Protein AF-A0A1J3G6L2-F1 (afdb_monomer_lite)

Sequence (114 aa):
SGSYSSSSSSSSHVDCWGYNMTRNFVFEKQIHSLSAGSEFNCGLSSKDKSVFCWGDENSSQVISLIPKETKFQKIAAGGYHVCGILDGLDSRVLCWGKSLEFEEEISGSPTPEK

Structure (mmCIF, N/CA/C/O backbone):
data_AF-A0A1J3G6L2-F1
#
_entry.id   AF-A0A1J3G6L2-F1
#
loop_
_atom_site.group_PDB
_atom_site.id
_atom_site.type_symbol
_atom_site.label_atom_id
_atom_site.label_alt_id
_atom_site.label_comp_id
_atom_site.label_asym_id
_atom_site.label_entity_id
_atom_site.label_seq_id
_atom_site.pdbx_PDB_ins_code
_atom_site.Cartn_x
_atom_site.Cartn_y
_atom_site.Cartn_z
_atom_site.occupancy
_atom_site.B_iso_or_equiv
_atom_site.auth_seq_id
_atom_site.auth_comp_id
_atom_site.auth_asym_id
_atom_site.auth_atom_id
_atom_site.pdbx_PDB_model_num
ATOM 1 N N . SER A 1 1 ? 14.188 -11.409 39.644 1.00 41.47 1 SER A N 1
ATOM 2 C CA . SER A 1 1 ? 12.903 -11.301 38.926 1.00 41.47 1 SER A CA 1
ATOM 3 C C . SER A 1 1 ? 13.152 -10.577 37.613 1.00 41.47 1 SER A C 1
ATOM 5 O O . SER A 1 1 ? 13.251 -9.360 37.597 1.00 41.47 1 SER A O 1
ATOM 7 N N . GLY A 1 2 ? 13.384 -11.324 36.531 1.00 42.31 2 GLY A N 1
ATOM 8 C CA . GLY A 1 2 ? 13.575 -10.750 35.198 1.00 42.31 2 GLY A CA 1
ATOM 9 C C . GLY A 1 2 ? 12.234 -10.651 34.485 1.00 42.31 2 GLY A C 1
ATOM 10 O O . GLY A 1 2 ? 11.610 -11.674 34.220 1.00 42.31 2 GLY A O 1
ATOM 11 N N . SER A 1 3 ? 11.781 -9.433 34.208 1.00 49.91 3 SER A N 1
ATOM 12 C CA . SER A 1 3 ? 10.605 -9.187 33.378 1.00 49.91 3 SER A CA 1
ATOM 13 C C . SER A 1 3 ? 11.034 -9.241 31.913 1.00 49.91 3 SER A C 1
ATOM 15 O O . SER A 1 3 ? 11.607 -8.283 31.400 1.00 49.91 3 SER A O 1
ATOM 17 N N . TYR A 1 4 ? 10.786 -10.361 31.232 1.00 51.59 4 TYR A N 1
ATOM 18 C CA . TYR A 1 4 ? 10.820 -10.388 29.771 1.00 51.59 4 TYR A CA 1
ATOM 19 C C . TYR A 1 4 ? 9.570 -9.670 29.262 1.00 51.59 4 TYR A C 1
ATOM 21 O O . TYR A 1 4 ? 8.511 -10.270 29.100 1.00 51.59 4 TYR A O 1
ATOM 29 N N . SER A 1 5 ? 9.682 -8.364 29.036 1.00 56.00 5 SER A N 1
ATOM 30 C CA . SER A 1 5 ? 8.692 -7.618 28.264 1.00 56.00 5 SER A CA 1
ATOM 31 C C . SER A 1 5 ? 8.854 -8.001 26.796 1.00 56.00 5 SER A C 1
ATOM 33 O O . SER A 1 5 ? 9.539 -7.322 26.034 1.00 56.00 5 SER A O 1
ATOM 35 N N . SER A 1 6 ? 8.262 -9.121 26.389 1.00 57.16 6 SER A N 1
ATOM 36 C CA . SER A 1 6 ? 8.082 -9.437 24.976 1.00 57.16 6 SER A CA 1
ATOM 37 C C . SER A 1 6 ? 7.008 -8.506 24.416 1.00 57.16 6 SER A C 1
ATOM 39 O O . SER A 1 6 ? 5.834 -8.868 24.340 1.00 57.16 6 SER A O 1
ATOM 41 N N . SER A 1 7 ? 7.395 -7.281 24.052 1.00 59.19 7 SER A N 1
ATOM 42 C CA . SER A 1 7 ? 6.610 -6.484 23.110 1.00 59.19 7 SER A CA 1
ATOM 43 C C . SER A 1 7 ? 6.584 -7.269 21.807 1.00 59.19 7 SER A C 1
ATOM 45 O O . SER A 1 7 ? 7.561 -7.272 21.064 1.00 59.19 7 SER A O 1
ATOM 47 N N . SER A 1 8 ? 5.500 -8.003 21.557 1.00 62.50 8 SER A N 1
ATOM 48 C CA . SER A 1 8 ? 5.296 -8.683 20.285 1.00 62.50 8 SER A CA 1
ATOM 49 C C . SER A 1 8 ? 5.053 -7.620 19.213 1.00 62.50 8 SER A C 1
ATOM 51 O O . SER A 1 8 ? 3.910 -7.243 18.935 1.00 62.50 8 SER A O 1
ATOM 53 N N . SER A 1 9 ? 6.129 -7.089 18.639 1.00 68.69 9 SER A N 1
ATOM 54 C CA . SER A 1 9 ? 6.057 -6.305 17.411 1.00 68.69 9 SER A CA 1
ATOM 55 C C . SER A 1 9 ? 5.435 -7.204 16.352 1.00 68.69 9 SER A C 1
ATOM 57 O O . SER A 1 9 ? 6.030 -8.189 15.926 1.00 68.69 9 SER A O 1
ATOM 59 N N . SER A 1 10 ? 4.175 -6.944 16.013 1.00 85.12 10 SER A N 1
ATOM 60 C CA . SER A 1 10 ? 3.487 -7.722 14.992 1.00 85.12 10 SER A CA 1
ATOM 61 C C . SER A 1 10 ? 3.882 -7.175 13.627 1.00 85.12 10 SER A C 1
ATOM 63 O O . SER A 1 10 ? 3.373 -6.128 13.224 1.00 85.12 10 SER A O 1
ATOM 65 N N . SER A 1 11 ? 4.792 -7.863 12.943 1.00 91.56 11 SER A N 1
ATOM 66 C CA . SER A 1 11 ? 5.201 -7.533 11.581 1.00 91.56 11 SER A CA 1
ATOM 67 C C . SER A 1 11 ? 4.454 -8.380 10.547 1.00 91.56 11 SER A C 1
ATOM 69 O O . SER A 1 11 ? 3.873 -9.420 10.862 1.00 91.56 11 SER A O 1
ATOM 71 N N . SER A 1 12 ? 4.419 -7.910 9.304 1.00 94.94 12 SER A N 1
ATOM 72 C CA . SER A 1 12 ? 3.896 -8.642 8.147 1.00 94.94 12 SER A CA 1
ATOM 73 C C . SER A 1 12 ? 4.944 -8.672 7.044 1.00 94.94 12 SER A C 1
ATOM 75 O O . SER A 1 12 ? 5.493 -7.631 6.682 1.00 94.94 12 SER A O 1
ATOM 77 N N . HIS A 1 13 ? 5.204 -9.867 6.515 1.00 95.88 13 HIS A N 1
ATOM 78 C CA . HIS A 1 13 ? 6.062 -10.093 5.356 1.00 95.88 13 HIS A CA 1
ATOM 79 C C . HIS A 1 13 ? 5.198 -10.183 4.099 1.00 95.88 13 HIS A C 1
ATOM 81 O O . HIS A 1 13 ? 4.211 -10.920 4.083 1.00 95.88 13 HIS A O 1
ATOM 87 N N . VAL A 1 14 ? 5.553 -9.424 3.068 1.00 95.19 14 VAL A N 1
ATOM 88 C CA . VAL A 1 14 ? 4.844 -9.398 1.788 1.00 95.19 14 VAL A CA 1
ATOM 89 C C . VAL A 1 14 ? 5.834 -9.702 0.678 1.00 95.19 14 VAL A C 1
ATOM 91 O O . VAL A 1 14 ? 6.771 -8.935 0.462 1.00 95.19 14 VAL A O 1
ATOM 94 N N . ASP A 1 15 ? 5.588 -10.797 -0.033 1.00 95.00 15 ASP A N 1
ATOM 95 C CA . ASP A 1 15 ? 6.337 -11.186 -1.222 1.00 95.00 15 ASP A CA 1
ATOM 96 C C . ASP A 1 15 ? 5.535 -10.828 -2.474 1.00 95.00 15 ASP A C 1
ATOM 98 O O . ASP A 1 15 ? 4.465 -11.393 -2.727 1.00 95.00 15 ASP A O 1
ATOM 102 N N . CYS A 1 16 ? 6.040 -9.865 -3.245 1.00 92.06 16 CYS A N 1
ATOM 103 C CA . CYS A 1 16 ? 5.447 -9.455 -4.511 1.00 92.06 16 CYS A CA 1
ATOM 104 C C . CYS A 1 16 ? 6.182 -10.121 -5.679 1.00 92.06 16 CYS A C 1
ATOM 106 O O . CYS A 1 16 ? 7.411 -10.204 -5.686 1.00 92.06 16 CYS A O 1
ATOM 108 N N . TRP A 1 17 ? 5.431 -10.528 -6.703 1.00 91.19 17 TRP A N 1
ATOM 109 C CA . TRP A 1 17 ? 5.943 -11.160 -7.923 1.00 91.19 17 TRP A CA 1
ATOM 110 C C . TRP A 1 17 ? 5.280 -10.525 -9.148 1.00 91.19 17 TRP A C 1
ATOM 112 O O . TRP A 1 17 ? 4.117 -10.133 -9.080 1.00 91.19 17 TRP A O 1
ATOM 122 N N . GLY A 1 18 ? 5.990 -10.461 -10.277 1.00 84.88 18 GLY A N 1
ATOM 123 C CA . GLY A 1 18 ? 5.461 -9.938 -11.542 1.00 84.88 18 GLY A CA 1
ATOM 124 C C . GLY A 1 18 ? 6.332 -8.847 -12.166 1.00 84.88 18 GLY A C 1
ATOM 125 O O . GLY A 1 18 ? 7.447 -8.579 -11.706 1.00 84.88 18 GLY A O 1
ATOM 126 N N . TYR A 1 19 ? 5.830 -8.239 -13.245 1.00 78.31 19 TYR A N 1
ATOM 127 C CA . TYR A 1 19 ? 6.568 -7.249 -14.030 1.00 78.31 19 TYR A CA 1
ATOM 128 C C . TYR A 1 19 ? 6.954 -6.039 -13.174 1.00 78.31 19 TYR A C 1
ATOM 130 O O . TYR A 1 19 ? 6.089 -5.395 -12.595 1.00 78.31 19 TYR A O 1
ATOM 138 N N . ASN A 1 20 ? 8.259 -5.770 -13.071 1.00 75.50 20 ASN A N 1
ATOM 139 C CA . ASN A 1 20 ? 8.854 -4.619 -12.378 1.00 75.50 20 ASN A CA 1
ATOM 140 C C . ASN A 1 20 ? 8.464 -4.414 -10.892 1.00 75.50 20 ASN A C 1
ATOM 142 O O . ASN A 1 20 ? 8.853 -3.427 -10.278 1.00 75.50 20 ASN A O 1
ATOM 146 N N . MET A 1 21 ? 7.750 -5.371 -10.295 1.00 74.62 21 MET A N 1
ATOM 147 C CA . MET A 1 21 ? 7.213 -5.303 -8.929 1.00 74.62 21 MET A CA 1
ATOM 148 C C . MET A 1 21 ? 7.673 -6.482 -8.061 1.00 74.62 21 MET A C 1
ATOM 150 O O . MET A 1 21 ? 7.202 -6.650 -6.937 1.00 74.62 21 MET A O 1
ATOM 154 N N . THR A 1 22 ? 8.605 -7.303 -8.566 1.00 89.12 22 THR A N 1
ATOM 155 C CA . THR A 1 22 ? 9.151 -8.444 -7.821 1.00 89.12 22 THR A CA 1
ATOM 156 C C . THR A 1 22 ? 10.082 -7.954 -6.714 1.00 89.12 22 THR A C 1
ATOM 158 O O . THR A 1 22 ? 11.221 -7.562 -6.976 1.00 89.12 22 THR A O 1
ATOM 161 N N . ARG A 1 23 ? 9.578 -7.926 -5.477 1.00 91.19 23 ARG A N 1
ATOM 162 C CA . ARG A 1 23 ? 10.292 -7.424 -4.298 1.00 91.19 23 ARG A CA 1
ATOM 163 C C . ARG A 1 23 ? 9.603 -7.871 -3.009 1.00 91.19 23 ARG A C 1
ATOM 165 O O . ARG A 1 23 ? 8.385 -8.020 -2.975 1.00 91.19 23 ARG A O 1
ATOM 172 N N . ASN A 1 24 ? 10.387 -7.975 -1.939 1.00 93.69 24 ASN A N 1
ATOM 173 C CA . ASN A 1 24 ? 9.891 -8.317 -0.611 1.00 93.69 24 ASN A CA 1
ATOM 174 C C . ASN A 1 24 ? 9.804 -7.062 0.262 1.00 93.69 24 ASN A C 1
ATOM 176 O O . ASN A 1 24 ? 10.686 -6.194 0.218 1.00 93.69 24 ASN A O 1
ATOM 180 N N . PHE A 1 25 ? 8.758 -6.987 1.077 1.00 93.94 25 PHE A N 1
ATOM 181 C CA . PHE A 1 25 ? 8.514 -5.892 2.008 1.00 93.94 25 PHE A CA 1
ATOM 182 C C . PHE A 1 25 ? 8.231 -6.439 3.404 1.00 93.94 25 PH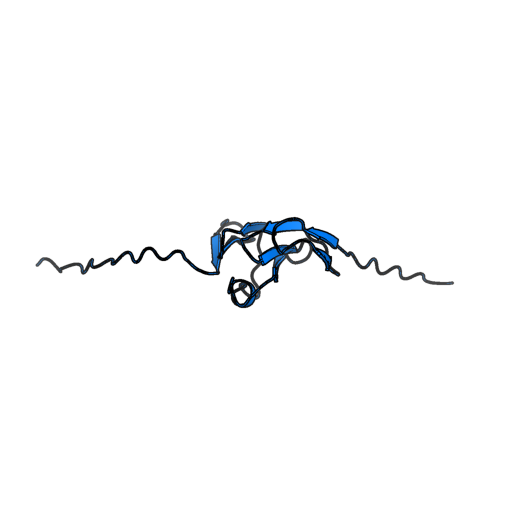E A C 1
ATOM 184 O O . PHE A 1 25 ? 7.499 -7.413 3.572 1.00 93.94 25 PHE A O 1
ATOM 191 N N . VAL A 1 26 ? 8.788 -5.775 4.415 1.00 94.75 26 VAL A N 1
ATOM 192 C CA . VAL A 1 26 ? 8.468 -6.025 5.821 1.00 94.75 26 VAL A CA 1
ATOM 193 C C . VAL A 1 26 ? 7.802 -4.779 6.369 1.00 94.75 26 VAL A C 1
ATOM 195 O O . VAL A 1 26 ? 8.363 -3.685 6.308 1.00 94.75 26 VAL A O 1
ATOM 198 N N . PHE A 1 27 ? 6.596 -4.947 6.895 1.00 94.56 27 PHE A N 1
ATOM 199 C CA . PHE A 1 27 ? 5.850 -3.882 7.542 1.00 94.56 27 PHE A CA 1
ATOM 200 C C . PHE A 1 27 ? 5.774 -4.160 9.037 1.00 94.56 27 PHE A C 1
ATOM 202 O O . PHE A 1 27 ? 5.307 -5.220 9.442 1.00 94.56 27 PHE A O 1
ATOM 209 N N . GLU A 1 28 ? 6.150 -3.187 9.864 1.00 92.88 28 GLU A N 1
ATOM 210 C CA . GLU A 1 28 ? 6.019 -3.236 11.332 1.00 92.88 28 GLU A CA 1
ATOM 211 C C . GLU A 1 28 ? 4.561 -3.003 11.790 1.00 92.88 28 GLU A C 1
ATOM 213 O O . GLU A 1 28 ? 4.266 -2.203 12.680 1.00 92.88 28 GLU A O 1
ATOM 218 N N . LYS A 1 29 ? 3.611 -3.644 11.105 1.00 90.50 29 LYS A N 1
ATOM 219 C CA . LYS A 1 29 ? 2.173 -3.642 11.391 1.00 90.50 29 LYS A CA 1
ATOM 220 C C . LYS A 1 29 ? 1.535 -4.914 10.834 1.00 90.50 29 LYS A C 1
ATOM 222 O O . LYS A 1 29 ? 2.037 -5.488 9.871 1.00 90.50 29 LYS A O 1
ATOM 227 N N . GLN A 1 30 ? 0.398 -5.324 11.399 1.00 95.06 30 GLN A N 1
ATOM 228 C CA . GLN A 1 30 ? -0.391 -6.429 10.846 1.00 95.06 30 GLN A CA 1
ATOM 229 C C . GLN A 1 30 ? -1.232 -5.978 9.659 1.00 95.06 30 GLN A C 1
ATOM 231 O O . GLN A 1 30 ? -1.995 -5.011 9.756 1.00 95.06 30 GLN A O 1
ATOM 236 N N . ILE A 1 31 ? -1.131 -6.729 8.572 1.00 95.88 31 ILE A N 1
ATOM 237 C CA . ILE A 1 31 ? -1.914 -6.528 7.358 1.00 95.88 31 ILE A CA 1
ATOM 238 C C . ILE A 1 31 ? -3.134 -7.446 7.392 1.00 95.88 31 ILE A C 1
ATOM 240 O O . ILE A 1 31 ? -3.008 -8.653 7.570 1.00 95.88 31 ILE A O 1
ATOM 244 N N . HIS A 1 32 ? -4.316 -6.862 7.213 1.00 96.75 32 HIS A N 1
ATOM 245 C CA . HIS A 1 32 ? -5.584 -7.580 7.114 1.00 96.75 32 HIS A CA 1
ATOM 246 C C . HIS A 1 32 ? -5.826 -8.095 5.697 1.00 96.75 32 HIS A C 1
ATOM 248 O O . HIS A 1 32 ? -6.282 -9.216 5.500 1.00 96.75 32 HIS A O 1
ATOM 254 N N . SER A 1 33 ? -5.551 -7.251 4.702 1.00 97.75 33 SER A N 1
ATOM 255 C CA . SER A 1 33 ? -5.722 -7.578 3.287 1.00 97.75 33 SER A CA 1
ATOM 256 C C . SER A 1 33 ? -4.815 -6.719 2.413 1.00 97.75 33 SER A C 1
ATOM 258 O O . SER A 1 33 ? -4.329 -5.671 2.850 1.00 97.75 33 SER A O 1
ATOM 260 N N . LEU A 1 34 ? -4.596 -7.187 1.186 1.00 97.12 34 LEU A N 1
ATOM 261 C CA . LEU A 1 34 ? -3.778 -6.549 0.162 1.00 97.12 34 LEU A CA 1
ATOM 262 C C . LEU A 1 34 ? -4.598 -6.323 -1.108 1.00 97.12 34 LEU A C 1
ATOM 264 O O . LEU A 1 34 ? -5.529 -7.070 -1.405 1.00 97.12 34 LEU A O 1
ATOM 268 N N . SER A 1 35 ? -4.239 -5.302 -1.872 1.00 97.50 35 SER A N 1
ATOM 269 C CA . SER A 1 35 ? -4.776 -5.030 -3.205 1.00 97.50 35 SER A CA 1
ATOM 270 C C . SER A 1 35 ? -3.664 -4.501 -4.101 1.00 97.50 35 SER A C 1
ATOM 272 O O . SER A 1 35 ? -2.919 -3.615 -3.685 1.00 97.50 35 SER A O 1
ATOM 274 N N . ALA A 1 36 ? -3.555 -5.040 -5.312 1.00 95.12 36 ALA A N 1
ATOM 275 C CA . ALA A 1 36 ? -2.533 -4.665 -6.285 1.00 95.12 36 ALA A CA 1
ATOM 276 C C . ALA A 1 36 ? -3.165 -3.880 -7.442 1.00 95.12 36 ALA A C 1
ATOM 278 O O . ALA A 1 36 ? -4.161 -4.328 -8.009 1.00 95.12 36 ALA A O 1
ATOM 279 N N . GLY A 1 37 ? -2.596 -2.717 -7.756 1.00 93.31 37 GLY A N 1
ATOM 280 C CA . GLY A 1 37 ? -2.876 -1.952 -8.972 1.00 93.31 37 GLY A CA 1
ATOM 281 C C . GLY A 1 37 ? -1.783 -2.160 -10.024 1.00 93.31 37 GLY A C 1
ATOM 282 O O . GLY A 1 37 ? -1.017 -3.118 -9.940 1.00 93.31 37 GLY A O 1
ATOM 283 N N . SER A 1 38 ? -1.687 -1.269 -11.017 1.00 91.88 38 SER A N 1
ATOM 284 C CA . SER A 1 38 ? -0.705 -1.415 -12.107 1.00 91.88 38 SER A CA 1
ATOM 285 C C . SER A 1 38 ? 0.744 -1.238 -11.643 1.00 91.88 38 SER A C 1
ATOM 287 O O . SER A 1 38 ? 1.586 -2.070 -11.947 1.00 91.88 38 SER A O 1
ATOM 289 N N . GLU A 1 39 ? 1.025 -0.177 -10.882 1.00 91.06 39 GLU A N 1
ATOM 290 C CA . GLU A 1 39 ? 2.391 0.200 -10.458 1.00 91.06 39 GLU A CA 1
ATOM 291 C C . GLU A 1 39 ? 2.479 0.438 -8.938 1.00 91.06 39 GLU A C 1
ATOM 293 O O . GLU A 1 39 ? 3.434 1.013 -8.414 1.00 91.06 39 GLU A O 1
ATOM 298 N N . PHE A 1 40 ? 1.448 0.022 -8.200 1.00 94.06 40 PHE A N 1
ATOM 299 C CA . PHE A 1 40 ? 1.355 0.200 -6.756 1.00 94.06 40 PHE A CA 1
ATOM 300 C C . PHE A 1 40 ? 0.601 -0.958 -6.103 1.00 94.06 40 PHE A C 1
ATOM 302 O O . PHE A 1 40 ? -0.158 -1.682 -6.741 1.00 94.06 40 PHE A O 1
ATOM 309 N N . ASN A 1 41 ? 0.787 -1.103 -4.798 1.00 95.69 41 ASN A N 1
ATOM 310 C CA . ASN A 1 41 ? 0.007 -1.980 -3.940 1.00 95.69 41 ASN A CA 1
ATOM 311 C C . ASN A 1 41 ? -0.523 -1.174 -2.759 1.00 95.69 41 ASN A C 1
ATOM 313 O O . ASN A 1 41 ? 0.092 -0.193 -2.342 1.00 95.69 41 ASN A O 1
ATOM 317 N N . CYS A 1 42 ? -1.630 -1.622 -2.186 1.00 97.44 42 CYS A N 1
ATOM 318 C CA . CYS A 1 42 ? -2.180 -1.086 -0.953 1.00 97.44 42 CYS A CA 1
ATOM 319 C C . CYS A 1 42 ? -2.463 -2.209 0.038 1.00 97.44 42 CYS A C 1
ATOM 321 O O . CYS A 1 42 ? -2.881 -3.306 -0.334 1.00 97.44 42 CYS A O 1
ATOM 323 N N . GLY A 1 43 ? -2.258 -1.912 1.315 1.00 97.56 43 GLY A N 1
ATOM 324 C CA . GLY A 1 43 ? -2.583 -2.774 2.435 1.00 97.56 43 GLY A CA 1
ATOM 325 C C . GLY A 1 43 ? -3.604 -2.117 3.351 1.00 97.56 43 GLY A C 1
ATOM 326 O O . GLY A 1 43 ? -3.549 -0.912 3.609 1.00 97.56 43 GLY A O 1
ATOM 327 N N . LEU A 1 44 ? -4.522 -2.930 3.865 1.00 98.19 44 LEU A N 1
ATOM 328 C CA . LEU A 1 44 ? -5.433 -2.553 4.939 1.00 98.19 44 LEU A CA 1
ATOM 329 C C . LEU A 1 44 ? -4.867 -3.054 6.266 1.00 98.19 44 LEU A C 1
ATOM 331 O O . LEU A 1 44 ? -4.593 -4.242 6.415 1.00 98.19 44 LEU A O 1
ATOM 335 N N . SER A 1 45 ? -4.689 -2.165 7.234 1.00 96.50 45 SER A N 1
ATOM 336 C CA . SER A 1 45 ? -4.174 -2.499 8.564 1.00 96.50 45 SER A CA 1
ATOM 337 C C . SER A 1 45 ? -5.228 -3.206 9.423 1.00 96.50 45 SER A C 1
ATOM 339 O O . SER A 1 45 ? -6.341 -2.704 9.589 1.00 96.50 45 SER A O 1
ATOM 341 N N . SER A 1 46 ? -4.867 -4.335 10.044 1.00 94.94 46 SER A N 1
ATOM 342 C CA . SER A 1 46 ? -5.760 -5.079 10.955 1.00 94.94 46 SER A CA 1
ATOM 343 C C . SER A 1 46 ? -6.071 -4.322 12.246 1.00 94.94 46 SER A C 1
ATOM 345 O O . SER A 1 46 ? -7.077 -4.599 12.895 1.00 94.94 46 SER A O 1
ATOM 347 N N . LYS A 1 47 ? -5.198 -3.393 12.657 1.00 92.88 47 LYS A N 1
ATOM 348 C CA . LYS A 1 47 ? -5.277 -2.744 13.973 1.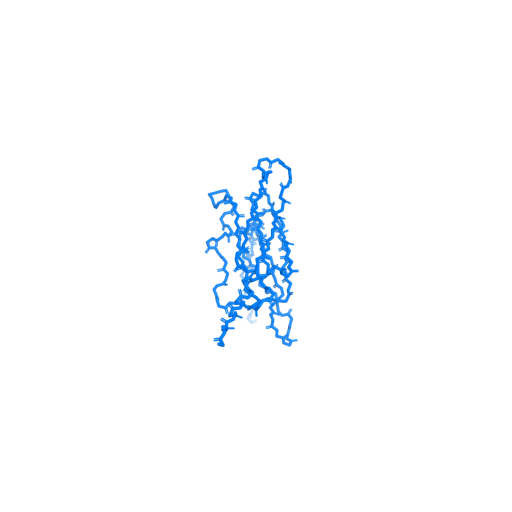00 92.88 47 LYS A CA 1
ATOM 349 C C . LYS A 1 47 ? -6.167 -1.507 13.966 1.00 92.88 47 LYS A C 1
ATOM 351 O O . LYS A 1 47 ? -7.008 -1.342 14.841 1.00 92.88 47 LYS A O 1
ATOM 356 N N . ASP A 1 48 ? -5.936 -0.615 13.012 1.00 94.06 48 ASP A N 1
ATOM 357 C CA . ASP A 1 48 ? -6.569 0.706 12.958 1.00 94.06 48 ASP A CA 1
ATOM 358 C C . ASP A 1 48 ? -7.481 0.887 11.740 1.00 94.06 48 ASP A C 1
ATOM 360 O O . ASP A 1 48 ? -8.112 1.938 11.620 1.00 94.06 48 ASP A O 1
ATOM 364 N N . LYS A 1 49 ? -7.584 -0.137 10.876 1.00 96.38 49 LYS A N 1
ATOM 365 C CA . LYS A 1 49 ? -8.361 -0.118 9.628 1.00 96.38 49 LYS A CA 1
ATOM 366 C C . LYS A 1 49 ? -7.941 0.997 8.663 1.00 96.38 49 LYS A C 1
ATOM 368 O O . LYS A 1 49 ? -8.716 1.384 7.790 1.00 96.38 49 LYS A O 1
ATOM 373 N N . SER A 1 50 ? -6.723 1.517 8.822 1.00 97.00 50 SER A N 1
ATOM 374 C CA . SER A 1 50 ? -6.136 2.495 7.911 1.00 97.00 50 SER A CA 1
ATOM 375 C C . SER A 1 50 ? -5.575 1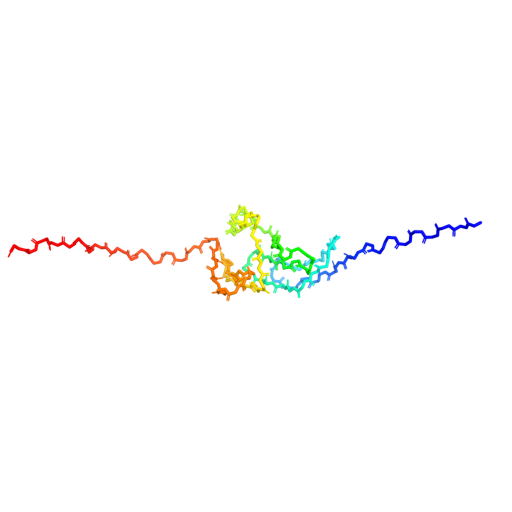.818 6.664 1.00 97.00 50 SER A C 1
ATOM 377 O O . SER A 1 50 ? -5.166 0.651 6.693 1.00 97.00 50 SER A O 1
ATOM 379 N N . VAL A 1 51 ? -5.537 2.574 5.572 1.00 98.06 51 VAL A N 1
ATOM 380 C CA . VAL A 1 51 ? -4.928 2.149 4.313 1.00 98.06 51 VAL A CA 1
ATOM 381 C C . VAL A 1 51 ? -3.539 2.753 4.195 1.00 98.06 51 VAL A C 1
ATOM 383 O O . VAL A 1 51 ? -3.312 3.908 4.551 1.00 98.06 51 VAL A O 1
ATOM 386 N N . PHE A 1 52 ? -2.603 1.967 3.683 1.00 96.81 52 PHE A N 1
ATOM 387 C CA . PHE A 1 52 ? -1.281 2.433 3.287 1.00 96.81 52 PHE A CA 1
ATOM 388 C C . PHE A 1 52 ? -0.933 1.822 1.934 1.00 96.81 52 PHE A C 1
ATOM 390 O O . PHE A 1 52 ? -1.278 0.672 1.676 1.00 96.81 52 PHE A O 1
ATOM 397 N N . CYS A 1 53 ? -0.253 2.577 1.077 1.00 96.62 53 CYS A N 1
ATOM 398 C CA . CYS A 1 53 ? 0.128 2.115 -0.253 1.00 96.62 53 CYS A CA 1
ATOM 399 C C . CYS A 1 53 ? 1.625 2.315 -0.494 1.00 96.62 53 CYS A C 1
ATOM 401 O O . CYS A 1 53 ? 2.255 3.169 0.131 1.00 96.62 53 CYS A O 1
ATOM 403 N N . TRP A 1 54 ? 2.193 1.497 -1.374 1.00 95.38 54 TRP A N 1
ATOM 404 C CA . TRP A 1 54 ? 3.596 1.541 -1.780 1.00 95.38 54 TRP A CA 1
ATOM 405 C C . TRP A 1 54 ? 3.737 1.158 -3.253 1.00 95.38 54 TRP A C 1
ATOM 407 O O . TRP A 1 54 ? 2.915 0.418 -3.790 1.00 95.38 54 TRP A O 1
ATOM 417 N N . GLY A 1 55 ? 4.793 1.643 -3.899 1.00 93.06 55 GLY A N 1
ATOM 418 C CA . GLY A 1 55 ? 5.013 1.489 -5.337 1.00 93.06 55 GLY A CA 1
ATOM 419 C C . GLY A 1 55 ? 5.468 2.803 -5.959 1.00 93.06 55 GLY A C 1
ATOM 420 O O . GLY A 1 55 ? 6.018 3.656 -5.258 1.00 93.06 55 GLY A O 1
ATOM 421 N N . ASP A 1 56 ? 5.243 2.957 -7.258 1.00 92.50 56 ASP A N 1
ATOM 422 C CA . ASP A 1 56 ? 5.610 4.162 -7.997 1.00 92.50 56 ASP A CA 1
ATOM 423 C C . ASP A 1 56 ? 4.505 5.225 -7.927 1.00 92.50 56 ASP A C 1
ATOM 425 O O . ASP A 1 56 ? 3.437 5.102 -8.531 1.00 92.50 56 ASP A O 1
ATOM 429 N N . GLU A 1 57 ? 4.778 6.304 -7.197 1.00 91.75 57 GLU A N 1
ATOM 430 C CA . GLU A 1 57 ? 3.854 7.432 -7.075 1.00 91.75 57 GLU A CA 1
ATOM 431 C C . GLU A 1 57 ? 3.838 8.333 -8.315 1.00 91.75 57 GLU A C 1
ATOM 433 O O . GLU A 1 57 ? 2.822 8.969 -8.592 1.00 91.75 57 GLU A O 1
ATOM 438 N N . ASN A 1 58 ? 4.922 8.376 -9.094 1.00 91.75 58 ASN A N 1
ATOM 439 C CA . ASN A 1 58 ? 5.001 9.269 -10.251 1.00 91.75 58 ASN A CA 1
ATOM 440 C C . ASN A 1 58 ? 4.043 8.818 -11.360 1.00 91.75 58 ASN A C 1
ATOM 442 O O . ASN A 1 58 ? 3.377 9.642 -11.994 1.00 91.75 58 ASN A O 1
ATOM 446 N N . SER A 1 59 ? 3.946 7.504 -11.580 1.00 88.25 59 SER A N 1
ATOM 447 C CA . SER A 1 59 ? 3.023 6.914 -12.552 1.00 88.25 59 SER A CA 1
ATOM 448 C C . SER A 1 59 ? 1.601 6.782 -11.999 1.00 88.25 59 SER A C 1
ATOM 450 O O . SER A 1 59 ? 0.640 7.184 -12.672 1.00 88.25 59 SER A O 1
ATOM 452 N N . SER A 1 60 ? 1.451 6.258 -10.776 1.00 90.12 60 SER A N 1
ATOM 453 C CA . SER A 1 60 ? 0.135 5.928 -10.221 1.00 90.12 60 SER A CA 1
ATOM 454 C C . SER A 1 60 ? 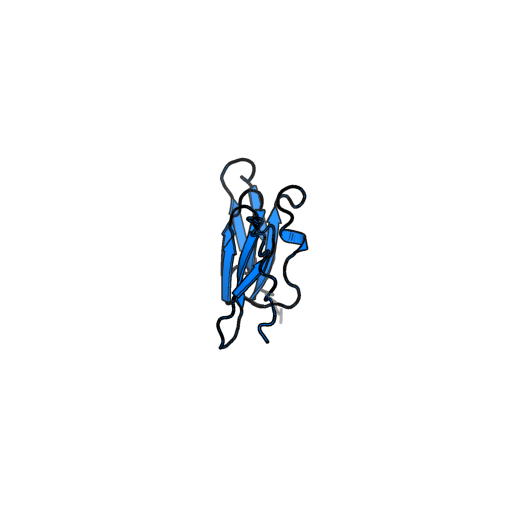-0.628 7.126 -9.662 1.00 90.12 60 SER A C 1
ATOM 456 O O . SER A 1 60 ? -1.823 7.241 -9.931 1.00 90.12 60 SER A O 1
ATOM 458 N N . GLN A 1 61 ? 0.049 8.032 -8.946 1.00 92.25 61 GLN A N 1
ATOM 459 C CA . GLN A 1 61 ? -0.547 9.162 -8.216 1.00 92.25 61 GLN A CA 1
ATOM 460 C C . GLN A 1 61 ? -1.609 8.735 -7.182 1.00 92.25 61 GLN A C 1
ATOM 462 O O . GLN A 1 61 ? -2.553 9.471 -6.902 1.00 92.25 61 GLN A O 1
ATOM 467 N N . VAL A 1 62 ? -1.505 7.518 -6.641 1.00 95.19 62 VAL A N 1
ATOM 468 C CA . VAL A 1 62 ? -2.496 6.960 -5.703 1.00 95.19 62 VAL A CA 1
ATOM 469 C C . VAL A 1 62 ? -2.092 7.179 -4.247 1.00 95.19 62 VAL A C 1
ATOM 471 O O . VAL A 1 62 ? -2.956 7.378 -3.391 1.00 95.19 62 VAL A O 1
ATOM 474 N N . ILE A 1 63 ? -0.796 7.133 -3.940 1.00 96.12 63 ILE A N 1
ATOM 475 C CA . ILE A 1 63 ? -0.270 7.121 -2.571 1.00 96.12 63 ILE A CA 1
ATOM 476 C C . ILE A 1 63 ? -0.479 8.487 -1.911 1.00 96.12 63 ILE A C 1
ATOM 478 O O . ILE A 1 63 ? -0.851 8.554 -0.739 1.00 96.12 63 ILE A O 1
ATOM 482 N N . SER A 1 64 ? -0.300 9.582 -2.651 1.00 95.56 64 SER A N 1
ATOM 483 C CA . SER A 1 64 ? -0.549 10.938 -2.140 1.00 95.56 64 SER A CA 1
ATOM 484 C C . SER A 1 64 ? -2.032 11.240 -1.907 1.00 95.56 64 SER A C 1
ATOM 486 O O . SER A 1 64 ? -2.355 12.108 -1.094 1.00 95.56 64 SER A O 1
ATOM 488 N N . LEU A 1 65 ? -2.928 10.502 -2.570 1.00 96.56 65 LEU A N 1
ATOM 489 C CA . LEU A 1 65 ? -4.379 10.691 -2.510 1.00 96.56 65 LEU A CA 1
ATOM 490 C C . LEU A 1 65 ? -5.077 9.806 -1.470 1.00 96.56 65 LEU A C 1
ATOM 492 O O . LEU A 1 65 ? -6.304 9.840 -1.379 1.00 96.56 65 LEU A O 1
ATOM 496 N N . ILE A 1 66 ? -4.330 9.033 -0.673 1.00 97.12 66 ILE A N 1
ATOM 497 C CA . ILE A 1 66 ? -4.911 8.199 0.385 1.00 97.12 66 ILE A CA 1
ATOM 498 C C . ILE A 1 66 ? -5.725 9.082 1.352 1.00 97.12 66 ILE A C 1
ATOM 500 O O . ILE A 1 66 ? -5.164 10.002 1.962 1.00 97.12 66 ILE A O 1
ATOM 504 N N . PRO A 1 67 ? -7.025 8.790 1.554 1.00 96.06 67 PRO A N 1
ATOM 505 C CA . PRO A 1 67 ? -7.860 9.534 2.486 1.00 96.06 67 PRO A CA 1
ATOM 506 C C . PRO A 1 67 ? -7.317 9.450 3.915 1.00 96.06 67 PRO A C 1
ATOM 508 O O . PRO A 1 67 ? -7.238 8.376 4.520 1.00 96.06 67 PRO A O 1
ATOM 511 N N . LYS A 1 68 ? -6.940 10.604 4.471 1.00 94.31 68 LYS A N 1
ATOM 512 C CA . LYS A 1 68 ? -6.451 10.704 5.851 1.00 94.31 68 LYS A CA 1
ATOM 513 C C . LYS A 1 68 ? -7.588 10.454 6.837 1.00 94.31 68 LYS A C 1
ATOM 515 O O . LYS A 1 68 ? -8.746 10.734 6.543 1.00 94.31 68 LYS A O 1
ATOM 520 N N . GLU A 1 69 ? -7.238 9.899 7.998 1.00 93.81 69 GLU A N 1
ATOM 521 C CA . GLU A 1 69 ? -8.163 9.666 9.123 1.00 93.81 69 GLU A CA 1
ATOM 522 C C . GLU A 1 69 ? -9.412 8.840 8.760 1.00 93.81 69 GLU A C 1
ATOM 524 O O . GLU A 1 69 ? -10.407 8.826 9.483 1.00 93.81 69 GLU A O 1
ATOM 529 N N . THR A 1 70 ? -9.345 8.101 7.652 1.00 96.00 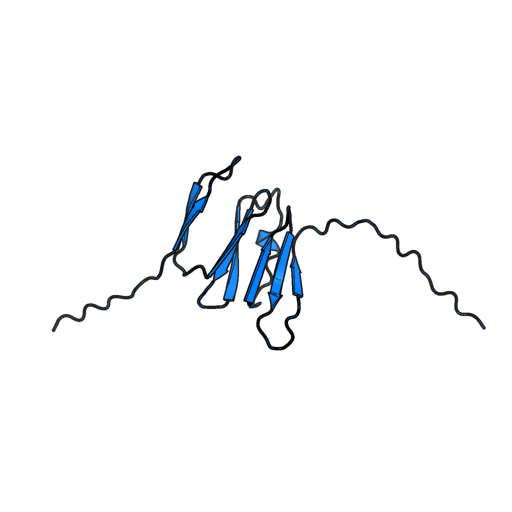70 THR A N 1
ATOM 530 C CA . THR A 1 70 ? -10.445 7.291 7.139 1.00 96.00 70 THR A CA 1
ATOM 531 C C . THR A 1 70 ? -10.183 5.818 7.428 1.00 96.00 70 THR A C 1
ATOM 533 O O . THR A 1 70 ? -9.065 5.323 7.264 1.00 96.00 70 THR A O 1
ATOM 536 N N . LYS A 1 71 ? -11.224 5.113 7.873 1.00 97.06 71 LYS A N 1
ATOM 537 C CA . LYS A 1 71 ? -11.175 3.685 8.196 1.00 97.06 71 LYS A CA 1
ATOM 538 C C . LYS A 1 71 ? -11.989 2.889 7.196 1.00 97.06 71 LYS A C 1
ATOM 540 O O . LYS A 1 71 ? -13.080 3.310 6.817 1.00 97.06 71 LYS A O 1
ATOM 545 N N . PHE A 1 72 ? -11.484 1.718 6.832 1.00 97.88 72 PHE A N 1
ATOM 546 C CA . PHE A 1 72 ? -12.089 0.859 5.824 1.00 97.88 72 PHE A CA 1
ATOM 547 C C . PHE A 1 72 ? -12.283 -0.565 6.346 1.00 97.88 72 PHE A C 1
ATOM 549 O O . PHE A 1 72 ? -11.463 -1.092 7.093 1.00 97.88 72 PHE A O 1
ATOM 556 N N . GLN A 1 73 ? -13.365 -1.211 5.927 1.00 96.94 73 GLN A N 1
ATOM 557 C CA . GLN A 1 73 ? -13.571 -2.647 6.138 1.00 96.94 73 GLN A CA 1
ATOM 558 C C . GLN A 1 73 ? -12.916 -3.476 5.041 1.00 96.94 73 GLN A C 1
ATOM 560 O O . GLN A 1 73 ? -12.424 -4.571 5.302 1.00 96.94 73 GLN A O 1
ATOM 565 N N . LYS A 1 74 ? -12.937 -2.966 3.808 1.00 97.38 74 LYS A N 1
ATOM 566 C CA . LYS A 1 74 ? -12.391 -3.623 2.621 1.00 97.38 74 LYS A CA 1
ATOM 567 C C . LYS A 1 74 ? -11.850 -2.577 1.665 1.00 97.38 74 LYS A C 1
ATOM 569 O O . LYS A 1 74 ? -12.391 -1.473 1.600 1.00 97.38 74 LYS A O 1
ATOM 574 N N . ILE A 1 75 ? -10.836 -2.961 0.903 1.00 98.25 75 ILE A N 1
ATOM 575 C CA . ILE A 1 75 ? -10.285 -2.177 -0.200 1.00 98.25 75 ILE A CA 1
ATOM 576 C C . ILE A 1 75 ? -10.154 -3.054 -1.444 1.00 98.25 75 ILE A C 1
ATOM 578 O O . ILE A 1 75 ? -10.032 -4.273 -1.333 1.00 98.25 75 ILE A O 1
ATOM 582 N N . ALA A 1 76 ? -10.196 -2.419 -2.608 1.00 98.19 76 ALA A N 1
ATOM 583 C CA . ALA A 1 76 ? -9.895 -3.009 -3.901 1.00 98.19 76 ALA A CA 1
ATOM 5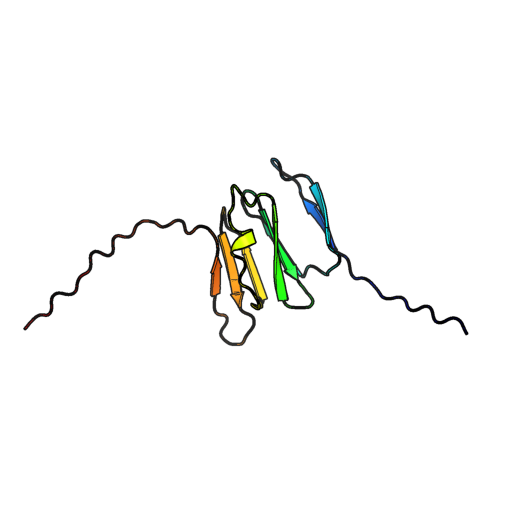84 C C . ALA A 1 76 ? -9.160 -1.973 -4.759 1.00 98.19 76 ALA A C 1
ATOM 586 O O . ALA A 1 76 ? -9.530 -0.797 -4.769 1.00 98.19 76 ALA A O 1
ATOM 587 N N . ALA A 1 77 ? -8.126 -2.409 -5.475 1.00 96.19 77 ALA A N 1
ATOM 588 C CA . ALA A 1 77 ? -7.364 -1.570 -6.394 1.00 96.19 77 ALA A CA 1
ATOM 589 C C . ALA A 1 77 ? -7.759 -1.880 -7.844 1.00 96.19 77 ALA A C 1
ATOM 591 O O . ALA A 1 77 ? -7.879 -3.045 -8.225 1.00 96.19 77 ALA A O 1
ATOM 592 N N . GLY A 1 78 ? -7.969 -0.827 -8.633 1.00 93.44 78 GLY A N 1
ATOM 593 C CA . GLY A 1 78 ? -7.982 -0.878 -10.093 1.00 93.44 78 GLY A CA 1
ATOM 594 C C . GLY A 1 78 ? -6.596 -0.553 -10.658 1.00 93.44 78 GLY A C 1
ATOM 595 O O . GLY A 1 78 ? -5.600 -0.598 -9.941 1.00 93.44 78 GLY A O 1
ATOM 596 N N . GLY A 1 79 ? -6.520 -0.170 -11.938 1.00 92.38 79 GLY A N 1
ATOM 597 C CA . GLY A 1 79 ? -5.238 0.173 -12.575 1.00 92.38 79 GLY A CA 1
ATOM 598 C C . GLY A 1 79 ? -4.503 1.326 -11.876 1.00 92.38 79 GLY A C 1
ATOM 599 O O . GLY A 1 79 ? -3.364 1.165 -11.444 1.00 92.38 79 GLY A O 1
ATOM 600 N N . TYR A 1 80 ? -5.187 2.464 -11.699 1.00 93.50 80 TYR A N 1
ATOM 601 C CA . TYR A 1 80 ? -4.631 3.698 -11.114 1.00 93.50 80 TYR A CA 1
ATOM 602 C C . TYR A 1 80 ? -5.559 4.358 -10.077 1.00 93.50 80 TYR A C 1
ATOM 604 O O . TYR A 1 80 ? -5.513 5.568 -9.869 1.00 93.50 80 TYR A O 1
ATOM 612 N N . HIS A 1 81 ? -6.426 3.573 -9.438 1.00 95.38 81 HIS A N 1
ATOM 613 C CA . HIS A 1 81 ? -7.311 4.034 -8.368 1.00 95.38 81 HIS A CA 1
ATOM 614 C C . HIS A 1 81 ? -7.553 2.927 -7.346 1.00 95.38 81 HIS A C 1
ATOM 616 O O . HIS A 1 81 ? -7.314 1.747 -7.612 1.00 95.38 81 HIS A O 1
ATOM 622 N N . VAL A 1 82 ? -8.062 3.308 -6.182 1.00 97.19 82 VAL A N 1
ATOM 623 C CA . VAL A 1 82 ? -8.472 2.395 -5.117 1.00 97.19 82 VAL A CA 1
ATOM 624 C C . VAL A 1 82 ? -9.850 2.810 -4.648 1.00 97.19 82 VAL A C 1
ATOM 626 O O . VAL A 1 82 ? -10.127 3.995 -4.484 1.00 97.19 82 VAL A O 1
ATOM 629 N N . CYS A 1 83 ? -10.707 1.828 -4.418 1.00 97.19 83 CYS A N 1
ATOM 630 C CA . CYS A 1 83 ? -11.991 2.014 -3.767 1.00 97.19 83 CYS A CA 1
ATOM 631 C C . CYS A 1 83 ? -12.015 1.212 -2.474 1.00 97.19 83 CYS A C 1
ATOM 633 O O . CYS A 1 83 ? -11.463 0.113 -2.391 1.00 97.19 83 CYS A O 1
ATOM 635 N N . GLY A 1 84 ? -12.686 1.741 -1.462 1.00 97.12 84 GLY A N 1
ATOM 636 C CA . GLY A 1 84 ? -12.869 1.044 -0.203 1.00 97.12 84 GLY A CA 1
ATOM 637 C C . GLY A 1 84 ? -14.258 1.245 0.373 1.00 97.12 84 GLY A C 1
ATOM 638 O O . GLY A 1 84 ? -14.879 2.292 0.197 1.00 97.12 84 GLY A O 1
ATOM 639 N N . ILE A 1 85 ? -14.724 0.223 1.085 1.00 97.69 85 ILE A N 1
ATOM 640 C CA . ILE A 1 85 ? -15.944 0.287 1.889 1.00 97.69 85 ILE A CA 1
ATOM 641 C C . ILE A 1 85 ? -15.547 0.855 3.246 1.00 97.69 85 ILE A C 1
ATOM 643 O O . ILE A 1 85 ? -14.715 0.266 3.945 1.00 97.69 85 ILE A O 1
ATOM 647 N N . LEU A 1 86 ? -16.117 2.003 3.597 1.00 96.75 86 LEU A N 1
ATOM 648 C CA . LEU A 1 86 ? -15.873 2.684 4.859 1.00 96.75 86 LEU A CA 1
ATOM 649 C C . LEU A 1 86 ? -16.312 1.814 6.035 1.00 96.75 86 LEU A C 1
ATOM 651 O O . LEU A 1 86 ? -17.323 1.114 5.982 1.00 96.75 86 LEU A O 1
ATOM 655 N N . ASP A 1 87 ? -15.552 1.889 7.120 1.00 94.75 87 ASP A N 1
ATOM 656 C CA . ASP A 1 87 ? -15.948 1.274 8.378 1.00 94.75 87 ASP A CA 1
ATOM 657 C C . ASP A 1 87 ? -17.113 2.041 9.009 1.00 94.75 87 ASP A C 1
ATOM 659 O O . ASP A 1 87 ? -17.044 3.254 9.198 1.00 94.75 87 ASP A O 1
ATOM 663 N N . GLY A 1 88 ? -18.200 1.337 9.317 1.00 89.44 88 GLY A N 1
ATOM 664 C CA . GLY A 1 88 ? -19.425 1.927 9.852 1.00 89.44 88 GLY A CA 1
ATOM 665 C C . GLY A 1 88 ? -20.660 1.109 9.481 1.00 89.44 88 GLY A C 1
ATOM 666 O O . GLY A 1 88 ? -20.546 0.030 8.902 1.00 89.44 88 GLY A O 1
ATOM 667 N N . LEU A 1 89 ? -21.842 1.623 9.827 1.00 81.19 89 LEU A N 1
ATOM 668 C CA . LEU A 1 89 ? -23.121 0.944 9.579 1.00 81.19 89 LEU A CA 1
ATOM 669 C C . LEU A 1 89 ? -23.602 1.100 8.127 1.00 81.19 89 LEU A C 1
ATOM 671 O O . LEU A 1 89 ? -24.205 0.183 7.580 1.00 81.19 89 LEU A O 1
ATOM 675 N N . ASP A 1 90 ? -23.274 2.220 7.482 1.00 86.25 90 ASP A N 1
ATOM 676 C CA . ASP A 1 90 ? -23.868 2.594 6.191 1.00 86.25 90 ASP A CA 1
ATOM 677 C C . ASP A 1 90 ? -23.140 2.016 4.965 1.00 86.25 90 ASP A C 1
ATOM 679 O O . ASP A 1 90 ? -23.536 2.296 3.837 1.00 86.25 90 ASP A O 1
ATOM 683 N N . SER A 1 91 ? -22.054 1.249 5.157 1.00 85.88 91 SER A N 1
ATOM 684 C CA . SER A 1 91 ? -21.256 0.618 4.081 1.00 85.88 91 SER A CA 1
ATOM 685 C C . SER A 1 91 ? -20.939 1.542 2.891 1.00 85.88 91 SER A C 1
ATOM 687 O O . SER A 1 91 ? -20.891 1.107 1.740 1.00 85.88 91 SER A O 1
ATOM 689 N N . ARG A 1 92 ? -20.736 2.839 3.156 1.00 95.12 92 ARG A N 1
ATOM 690 C CA . ARG A 1 92 ? -20.447 3.836 2.116 1.00 95.12 92 ARG A CA 1
ATOM 691 C C . ARG A 1 92 ? -19.130 3.518 1.415 1.00 95.12 92 ARG A C 1
ATOM 693 O O . ARG A 1 92 ? -18.202 3.012 2.040 1.00 95.12 92 ARG A O 1
ATOM 700 N N . VAL A 1 93 ? -19.037 3.869 0.137 1.00 95.06 93 VAL A N 1
ATOM 701 C CA . VAL A 1 93 ? -17.828 3.676 -0.670 1.00 95.06 93 VAL A CA 1
ATOM 702 C C . VAL A 1 93 ? -17.107 5.004 -0.844 1.00 95.06 93 VAL A C 1
ATOM 704 O O . VAL A 1 93 ? -17.736 6.033 -1.082 1.00 95.06 93 VAL A O 1
ATOM 707 N N . LEU A 1 94 ? -15.783 4.967 -0.742 1.00 95.38 94 LEU A N 1
ATOM 708 C CA . LEU A 1 94 ? -14.905 6.071 -1.104 1.00 95.38 94 LEU A CA 1
ATOM 709 C C . LEU A 1 94 ? -13.844 5.553 -2.072 1.00 95.38 94 LEU A C 1
ATOM 711 O O . LEU A 1 94 ? -13.195 4.545 -1.789 1.00 95.38 94 LEU A O 1
ATOM 715 N N . CYS A 1 95 ? -13.672 6.250 -3.192 1.00 95.88 95 CYS A N 1
ATOM 716 C CA . CYS A 1 95 ? -12.633 5.969 -4.175 1.00 95.88 95 CYS A CA 1
ATOM 717 C C . CYS A 1 95 ? -11.666 7.149 -4.277 1.00 95.88 95 CYS A C 1
ATOM 719 O O . CYS A 1 95 ? -12.066 8.300 -4.107 1.00 95.88 95 CYS A O 1
ATOM 721 N N . TRP A 1 96 ? -10.400 6.857 -4.559 1.00 95.94 96 TRP A N 1
ATOM 722 C CA . TRP A 1 96 ? -9.354 7.851 -4.786 1.00 95.94 96 TRP A CA 1
ATOM 723 C C . TRP A 1 96 ? -8.364 7.361 -5.847 1.00 95.94 96 TRP A C 1
ATOM 725 O O . TRP A 1 96 ? -8.248 6.160 -6.094 1.00 95.94 96 TRP A O 1
ATOM 735 N N . GLY A 1 97 ? -7.640 8.291 -6.468 1.00 93.75 97 GLY A N 1
ATOM 736 C CA . GLY A 1 97 ? -6.755 8.019 -7.602 1.00 93.75 97 GLY A CA 1
ATOM 737 C C . GLY A 1 97 ? -7.297 8.592 -8.908 1.00 93.75 97 GLY A C 1
ATOM 738 O O . GLY A 1 97 ? -8.210 9.418 -8.908 1.00 93.75 97 GLY A O 1
ATOM 739 N N . LYS A 1 98 ? -6.728 8.148 -10.029 1.00 89.25 98 LYS A N 1
ATOM 740 C CA . LYS A 1 98 ? -7.165 8.573 -11.359 1.00 89.25 98 LYS A CA 1
ATOM 741 C C . LYS A 1 98 ? -8.525 7.957 -11.658 1.00 89.25 98 LYS A C 1
ATOM 743 O O . LYS A 1 98 ? -8.642 6.740 -11.832 1.00 89.25 98 LYS A O 1
ATOM 748 N N . SER A 1 99 ? -9.542 8.806 -11.740 1.00 72.00 99 SER A N 1
ATOM 749 C CA . SER A 1 99 ? -10.759 8.434 -12.441 1.00 72.00 99 SER A CA 1
ATOM 750 C C . SER A 1 99 ? -10.390 8.251 -13.912 1.00 72.00 99 SER A C 1
ATOM 752 O O . SER A 1 99 ? -9.678 9.080 -14.483 1.00 72.00 99 SER A O 1
ATOM 754 N N . LEU A 1 100 ? -10.847 7.165 -14.534 1.00 62.12 100 LEU A N 1
ATOM 755 C CA . LEU A 1 100 ? -11.049 7.201 -15.976 1.00 62.12 100 LEU A CA 1
ATOM 756 C C . LEU A 1 100 ? -12.249 8.129 -16.153 1.00 62.12 100 LEU A C 1
ATOM 758 O O . LEU A 1 100 ? -13.381 7.658 -16.213 1.00 62.12 100 LEU A O 1
ATOM 762 N N . GLU A 1 101 ? -12.022 9.443 -16.100 1.00 58.12 101 GLU A N 1
ATOM 763 C CA . GLU A 1 101 ? -13.011 10.384 -16.597 1.00 58.12 101 GLU A CA 1
ATOM 764 C C . GLU A 1 101 ? -13.194 10.009 -18.066 1.00 58.12 101 GLU A C 1
ATOM 766 O O . GLU A 1 101 ? -12.401 10.360 -18.935 1.00 58.12 101 GLU A O 1
ATOM 771 N N . PHE A 1 102 ? -14.234 9.227 -18.352 1.00 51.47 102 PHE A N 1
ATOM 772 C CA . PHE A 1 102 ? -15.010 9.584 -19.514 1.00 51.47 102 PHE A CA 1
ATOM 773 C C . PHE A 1 102 ? -15.425 11.024 -19.238 1.00 51.47 102 PHE A C 1
ATOM 775 O O . PHE A 1 102 ? -16.095 11.285 -18.237 1.00 51.47 102 PHE A O 1
ATOM 782 N N . GLU A 1 103 ? -14.928 11.950 -20.053 1.00 48.69 103 GLU A N 1
ATOM 783 C CA . GLU A 1 103 ? -15.487 13.287 -20.176 1.00 48.69 103 GLU A CA 1
ATOM 784 C C . GLU A 1 103 ? -16.956 13.116 -20.593 1.00 48.69 103 GLU A C 1
ATOM 786 O O . GLU A 1 103 ? -17.312 13.224 -21.764 1.00 48.69 103 GLU A O 1
ATOM 791 N N . GLU A 1 104 ? -17.839 12.762 -19.661 1.00 49.81 104 GLU A N 1
ATOM 792 C CA . GLU A 1 104 ? -19.255 13.003 -19.856 1.00 49.81 104 GLU A CA 1
ATOM 793 C C . GLU A 1 104 ? -19.422 14.511 -19.722 1.00 49.81 104 GLU A C 1
ATOM 795 O O . GLU A 1 104 ? -19.608 15.058 -18.633 1.00 49.81 104 GLU A O 1
ATOM 800 N N . GLU A 1 105 ? -19.329 15.190 -20.866 1.00 46.28 105 GLU A N 1
ATOM 801 C CA . GLU A 1 105 ? -20.014 16.453 -21.068 1.00 46.28 105 GLU A CA 1
ATOM 802 C C . GLU A 1 105 ? -21.497 16.247 -20.738 1.00 46.28 105 GLU A C 1
ATOM 804 O O . GLU A 1 105 ? -22.329 15.974 -21.604 1.00 46.28 105 GLU A O 1
ATOM 809 N N . ILE A 1 106 ? -21.868 16.416 -19.472 1.00 51.16 106 ILE A N 1
ATOM 810 C CA . ILE A 1 106 ? -23.247 16.722 -19.115 1.00 51.16 106 ILE A CA 1
ATOM 811 C C . ILE A 1 106 ? -23.448 18.198 -19.465 1.00 51.16 106 ILE A C 1
ATOM 813 O O . ILE A 1 106 ? -23.511 19.077 -18.607 1.00 51.16 106 ILE A O 1
ATOM 817 N N . SER A 1 107 ? -23.566 18.483 -20.763 1.00 48.22 107 SER A N 1
ATOM 818 C CA . SER A 1 107 ? -24.188 19.705 -21.274 1.00 48.22 107 SER A CA 1
ATOM 819 C C . SER A 1 107 ? -25.711 19.583 -21.141 1.00 48.22 107 SER A C 1
ATOM 821 O O . SER A 1 107 ? -26.473 19.633 -22.099 1.00 48.22 107 SER A O 1
ATOM 823 N N . GLY A 1 108 ? -26.175 19.391 -19.907 1.00 52.38 108 GLY A N 1
ATOM 824 C CA . GLY A 1 108 ? -27.585 19.401 -19.544 1.00 52.38 108 GLY A CA 1
ATOM 825 C C . GLY A 1 108 ? -27.901 20.653 -18.741 1.00 52.38 108 GLY A C 1
ATOM 826 O O . GLY A 1 108 ? -28.074 20.571 -17.529 1.00 52.38 108 GLY A O 1
ATOM 827 N N . SER A 1 109 ? -27.959 21.820 -19.388 1.00 46.38 109 SER A N 1
ATOM 828 C CA . SER A 1 109 ? -28.614 22.976 -18.776 1.00 46.38 109 SER A CA 1
ATOM 829 C C . SER A 1 109 ? -30.133 22.735 -18.793 1.00 46.38 109 SER A C 1
ATOM 831 O O . SER A 1 109 ? -30.705 22.521 -19.864 1.00 46.38 109 SER A O 1
ATOM 833 N N . PRO A 1 110 ? -30.831 22.752 -17.643 1.00 53.69 110 PRO A N 1
ATOM 834 C CA . PRO A 1 110 ? -32.280 22.765 -17.658 1.00 53.69 110 PRO A CA 1
ATOM 835 C C . PRO A 1 110 ? -32.725 24.151 -18.125 1.00 53.69 110 PRO A C 1
ATOM 837 O O . PRO A 1 110 ? -32.449 25.162 -17.477 1.00 53.69 110 PRO A O 1
ATOM 840 N N . THR A 1 111 ? -33.401 24.207 -19.270 1.00 57.50 111 THR A N 1
ATOM 841 C CA . THR A 1 111 ? -34.200 25.376 -19.634 1.00 57.50 111 THR A CA 1
ATOM 842 C C . THR A 1 111 ? -35.376 25.467 -18.655 1.00 57.50 111 THR A C 1
ATOM 844 O O . THR A 1 111 ? -36.050 24.463 -18.424 1.00 57.50 111 THR A O 1
ATOM 847 N N . PRO A 1 112 ? -35.640 26.631 -18.039 1.00 55.84 112 PRO A N 1
ATOM 848 C CA . PRO A 1 112 ? -36.859 26.813 -17.270 1.00 55.84 112 PRO A CA 1
ATOM 849 C C . PRO A 1 112 ? -38.017 27.028 -18.250 1.00 55.84 112 PRO A C 1
ATOM 851 O O . PRO A 1 112 ? -38.062 28.042 -18.949 1.00 55.84 112 PRO A O 1
ATOM 854 N N . GLU A 1 113 ? -38.935 26.065 -18.326 1.00 53.31 113 GLU A N 1
ATOM 855 C CA . GLU A 1 113 ? -40.213 26.246 -19.018 1.00 53.31 113 GLU A CA 1
ATOM 856 C C . GLU A 1 113 ? -41.152 27.114 -18.163 1.00 53.31 113 GLU A C 1
ATOM 858 O O . GLU A 1 113 ? -41.183 27.007 -16.934 1.00 53.31 113 GLU A O 1
ATOM 863 N N . LYS A 1 114 ? -41.845 28.025 -18.847 1.00 46.06 114 LYS A N 1
ATOM 864 C CA . LYS A 1 114 ? -42.721 29.073 -18.314 1.00 46.06 114 LYS A CA 1
ATOM 865 C C . LYS A 1 114 ? -44.139 28.564 -18.087 1.00 46.06 114 LYS A C 1
ATOM 867 O O . LYS A 1 114 ? -44.646 27.865 -18.989 1.00 46.06 114 LYS A O 1
#

Organism: Noccaea caerulescens (NCBI:txid107243)

Radius of gyration: 19.49 Å; chains: 1; bounding box: 56×40×60 Å

InterPro domains:
  IPR009091 Regulator of chromosome condensation 1/beta-lactamase-inhibitor protein II [G3DSA:2.130.10.30] (1-114)
  IPR009091 Regulator of chromosome condensation 1/beta-lactamase-inhibitor protein II [SSF50985] (10-99)

pLDDT: mean 84.83, std 17.36, range [41.47, 98.25]

Foldseek 3Di:
DDDPPPPPQDKDWDQDDDDPTGDIDIGSFDFPDKEDAQFKIWTQGPPQQAIAMDGDCVVQVERVFGDPPWHFPDKYDYHRKIKGQGPDDPRDIDMDGDDPPPVPPPPDDDDDDD

Secondary structure (DSSP, 8-state):
-----------EEEEE-STTT-EEEEESS-EEEEEE-SSEEEEEETTT--EEEEE-HHHH--STTPPTT--EEEEEE-SSEEEEEESSSS--EEEEE-----------PPP---